Protein AF-A0A7X7L1T8-F1 (afdb_monomer_lite)

Radius of gyration: 28.86 Å; chains: 1; bounding box: 53×76×72 Å

pLDDT: mean 78.44, std 20.24, range [34.88, 97.75]

Foldseek 3Di:
DDDDDDDDDDDDDDDPPDPDPDPPPPPDPPPPPPDPPPPPPPPPPPPDQALVNVLVCLVVCVVVQVVCVVVVVDLARDARDLRNLLVLLVVQLVCCLPPNGDCVSVVVLVVRQVRRCVSVVHNDRVSNVSNVVSCVVVVSVVVSVVSD

Secondary structure (DSSP, 8-state):
-------------------PPP--------------S------PPP-PPPHHHHHHHHHHHHHHHHHHHHTTS-SSPPPPPHHHHHHHHHHHHHHHHHHS--HHHHHHHHHHHHHHHHHHTS---HHHHHHHHHHHHTTHHHHHHTT-

Structure (mmCIF, N/CA/C/O backbone):
data_AF-A0A7X7L1T8-F1
#
_entry.id   AF-A0A7X7L1T8-F1
#
loop_
_atom_site.group_PDB
_atom_site.id
_atom_site.type_symbol
_atom_site.label_atom_id
_atom_site.label_alt_id
_atom_site.label_comp_id
_atom_site.label_asym_id
_atom_site.label_entity_id
_atom_site.label_seq_id
_atom_site.pdbx_PDB_ins_code
_atom_site.Cartn_x
_atom_site.Cartn_y
_atom_site.Cartn_z
_atom_site.occupancy
_atom_site.B_iso_or_equiv
_atom_site.auth_seq_id
_atom_site.auth_comp_id
_atom_site.auth_asym_id
_atom_site.auth_atom_id
_atom_site.pdbx_PDB_model_num
ATOM 1 N N . MET A 1 1 ? -30.993 -24.884 -50.214 1.00 41.19 1 MET A N 1
ATOM 2 C CA . MET A 1 1 ? -29.945 -23.896 -50.556 1.00 41.19 1 MET A CA 1
ATOM 3 C C . MET A 1 1 ? -30.631 -22.611 -50.996 1.00 41.19 1 MET A C 1
ATOM 5 O O . MET A 1 1 ? -31.034 -22.504 -52.145 1.00 41.19 1 MET A O 1
ATOM 9 N N . MET A 1 2 ? -30.871 -21.690 -50.061 1.00 34.88 2 MET A N 1
ATOM 10 C CA . MET A 1 2 ? -31.583 -20.434 -50.320 1.00 34.88 2 MET A CA 1
ATOM 11 C C . MET A 1 2 ? -30.564 -19.325 -50.591 1.00 34.88 2 MET A C 1
ATOM 13 O O . MET A 1 2 ? -29.759 -18.994 -49.726 1.00 34.88 2 MET A O 1
ATOM 17 N N . LYS A 1 3 ? -30.596 -18.781 -51.809 1.00 41.38 3 LYS A N 1
ATOM 18 C CA . LYS A 1 3 ? -30.011 -17.487 -52.162 1.00 41.38 3 LYS A CA 1
ATOM 19 C C . LYS A 1 3 ? -31.150 -16.472 -52.140 1.00 41.38 3 LYS A C 1
ATOM 21 O O . LYS A 1 3 ? -32.040 -16.568 -52.976 1.00 41.38 3 LYS A O 1
ATOM 26 N N . CYS A 1 4 ? -31.095 -15.512 -51.225 1.00 39.00 4 CYS A N 1
ATOM 27 C CA . CYS A 1 4 ? -31.867 -14.277 -51.313 1.00 39.00 4 CYS A CA 1
ATOM 28 C C . CYS A 1 4 ? -30.898 -13.110 -51.138 1.00 39.00 4 CYS A C 1
ATOM 30 O O . CYS A 1 4 ? -30.353 -12.887 -50.062 1.00 39.00 4 CYS A O 1
ATOM 32 N N . SER A 1 5 ? -30.666 -12.421 -52.250 1.00 41.28 5 SER A N 1
ATOM 33 C CA . SER A 1 5 ? -29.987 -11.139 -52.348 1.00 41.28 5 SER A CA 1
ATOM 34 C C . SER A 1 5 ? -31.074 -10.080 -52.522 1.00 41.28 5 SER A C 1
ATOM 36 O O . SER A 1 5 ? -31.857 -10.178 -53.462 1.00 41.28 5 SER A O 1
ATOM 38 N N . ALA A 1 6 ? -31.130 -9.097 -51.627 1.00 44.81 6 ALA A N 1
ATOM 39 C CA . ALA A 1 6 ? -31.886 -7.851 -51.775 1.00 44.81 6 ALA A CA 1
ATOM 40 C C . ALA A 1 6 ? -31.191 -6.821 -50.865 1.00 44.81 6 ALA A C 1
ATOM 42 O O . ALA A 1 6 ? -31.086 -7.032 -49.663 1.00 44.81 6 ALA A O 1
ATOM 43 N N . ALA A 1 7 ? -30.410 -5.897 -51.424 1.00 41.41 7 ALA A N 1
ATOM 44 C CA . ALA A 1 7 ? -30.859 -4.613 -51.968 1.00 41.41 7 ALA A CA 1
ATOM 45 C C . ALA A 1 7 ? -31.307 -3.642 -50.860 1.00 41.41 7 ALA A C 1
ATOM 47 O O . ALA A 1 7 ? -32.415 -3.712 -50.338 1.00 41.41 7 ALA A O 1
ATOM 48 N N . ILE A 1 8 ? -30.383 -2.738 -50.532 1.00 50.16 8 ILE A N 1
ATOM 49 C CA . ILE A 1 8 ? -30.552 -1.535 -49.711 1.00 50.16 8 ILE A CA 1
ATOM 50 C C . ILE A 1 8 ? -31.419 -0.531 -50.492 1.00 50.16 8 ILE A C 1
ATOM 52 O O . ILE A 1 8 ? -31.165 -0.307 -51.677 1.00 50.16 8 ILE A O 1
ATOM 56 N N . PRO A 1 9 ? -32.406 0.098 -49.838 1.00 47.09 9 PRO A N 1
ATOM 57 C CA . PRO A 1 9 ? -32.481 1.565 -49.802 1.00 47.09 9 PRO A CA 1
ATOM 58 C C . PRO A 1 9 ? -32.776 2.030 -48.359 1.00 47.09 9 PRO A C 1
ATOM 60 O O . PRO A 1 9 ? -33.626 1.474 -47.676 1.00 47.09 9 PRO A O 1
ATOM 63 N N . VAL A 1 10 ? -31.945 2.874 -47.742 1.00 46.34 10 VAL A N 1
ATOM 64 C CA . VAL A 1 10 ? -31.916 4.348 -47.856 1.00 46.34 10 VAL A CA 1
ATOM 65 C C . VAL A 1 10 ? -33.271 4.991 -47.537 1.00 46.34 10 VAL A C 1
ATOM 67 O O . VAL A 1 10 ? -34.277 4.661 -48.149 1.00 46.34 10 VAL A O 1
ATOM 70 N N . MET A 1 11 ? -33.213 5.984 -46.639 1.00 44.78 11 MET A N 1
ATOM 71 C CA . MET A 1 11 ? -34.273 6.896 -46.181 1.00 44.78 11 MET A CA 1
ATOM 72 C C . MET A 1 11 ? -35.163 6.405 -45.035 1.00 44.78 11 MET A C 1
ATOM 74 O O . MET A 1 11 ? -36.333 6.095 -45.215 1.00 44.78 11 MET A O 1
ATOM 78 N N . LEU A 1 12 ? -34.653 6.550 -43.810 1.00 42.22 12 LEU A N 1
ATOM 79 C CA . LEU A 1 12 ? -35.452 7.206 -42.776 1.00 42.22 12 LEU A CA 1
ATOM 80 C C . LEU A 1 12 ? -34.637 8.342 -42.149 1.00 42.22 12 LEU A C 1
ATOM 82 O O . LEU A 1 12 ? -33.911 8.181 -41.172 1.00 42.22 12 LEU A O 1
ATOM 86 N N . LEU A 1 13 ? -34.762 9.502 -42.799 1.00 49.62 13 LEU A N 1
ATOM 87 C CA . LEU A 1 13 ? -34.614 10.820 -42.198 1.00 49.62 13 LEU A CA 1
ATOM 88 C C . LEU A 1 13 ? -35.543 10.883 -40.975 1.00 49.62 13 LEU A C 1
ATOM 90 O O . LEU A 1 13 ? -36.761 10.949 -41.125 1.00 49.62 13 LEU A O 1
ATOM 94 N N . LEU A 1 14 ? -34.973 10.885 -39.774 1.00 45.91 14 LEU A N 1
ATOM 95 C CA . LEU A 1 14 ? -35.666 11.300 -38.560 1.00 45.91 14 LEU A CA 1
ATOM 96 C C . LEU A 1 14 ? -34.858 12.420 -37.909 1.00 45.91 14 LEU A C 1
ATOM 98 O O . LEU A 1 14 ? -33.839 12.203 -37.261 1.00 45.91 14 LEU A O 1
ATOM 102 N N . CYS A 1 15 ? -35.331 13.631 -38.199 1.00 45.72 15 CYS A N 1
ATOM 103 C CA . CYS A 1 15 ? -35.305 14.838 -37.386 1.00 45.72 15 CYS A CA 1
ATOM 104 C C . CYS A 1 15 ? -34.524 14.753 -36.066 1.00 45.72 15 CYS A C 1
ATOM 106 O O . CYS A 1 15 ? -35.094 14.467 -35.016 1.00 45.72 15 CYS A O 1
ATOM 108 N N . LEU A 1 16 ? -33.262 15.172 -36.097 1.00 43.66 16 LEU A N 1
ATOM 109 C CA . LEU A 1 16 ? -32.680 15.914 -34.982 1.00 43.66 16 LEU A CA 1
ATOM 110 C C . LEU A 1 16 ? -32.580 17.366 -35.432 1.00 43.66 16 LEU A C 1
ATOM 112 O O . LEU A 1 16 ? -31.585 17.830 -35.982 1.00 43.66 16 LEU A O 1
ATOM 116 N N . THR A 1 17 ? -33.708 18.052 -35.280 1.00 50.22 17 THR A N 1
ATOM 117 C CA . THR A 1 17 ? -33.812 19.499 -35.393 1.00 50.22 17 THR A CA 1
ATOM 118 C C . THR A 1 17 ? -32.789 20.143 -34.472 1.00 50.22 17 THR A C 1
ATOM 120 O O . THR A 1 17 ? -32.763 19.877 -33.271 1.00 50.22 17 THR A O 1
ATOM 123 N N . ALA A 1 18 ? -31.964 20.998 -35.069 1.00 46.19 18 ALA A N 1
ATOM 124 C CA . ALA A 1 18 ? -31.041 21.891 -34.403 1.00 46.19 18 ALA A CA 1
ATOM 125 C C . ALA A 1 18 ? -31.758 22.676 -33.296 1.00 46.19 18 ALA A C 1
ATOM 127 O O . ALA A 1 18 ? -32.531 23.597 -33.565 1.00 46.19 18 ALA A O 1
ATOM 128 N N . ILE A 1 19 ? -31.480 22.316 -32.045 1.00 50.03 19 ILE A N 1
ATOM 129 C CA . ILE A 1 19 ? -31.762 23.174 -30.901 1.00 50.03 19 ILE A CA 1
ATOM 130 C C . ILE A 1 19 ? -30.708 24.278 -30.966 1.00 50.03 19 ILE A C 1
ATOM 132 O O . ILE A 1 19 ? -29.576 24.113 -30.516 1.00 50.03 19 ILE A O 1
ATOM 136 N N . LYS A 1 20 ? -31.069 25.388 -31.615 1.00 45.81 20 LYS A N 1
ATOM 137 C CA . LYS A 1 20 ? -30.365 26.658 -31.441 1.00 45.81 20 LYS A CA 1
ATOM 138 C C . LYS A 1 20 ? -30.418 26.989 -29.946 1.00 45.81 20 LYS A C 1
ATOM 140 O O . LYS A 1 20 ? -31.527 27.022 -29.407 1.00 45.81 20 LYS A O 1
ATOM 145 N N . PRO A 1 21 ? -29.288 27.225 -29.265 1.00 46.00 21 PRO A N 1
ATOM 146 C CA . PRO A 1 21 ? -29.356 27.838 -27.952 1.00 46.00 21 PRO A CA 1
ATOM 147 C C . PRO A 1 21 ? -30.008 29.211 -28.128 1.00 46.00 21 PRO A C 1
ATOM 149 O O . PRO A 1 21 ? -29.595 30.005 -28.972 1.00 46.00 21 PRO A O 1
ATOM 152 N N . ALA A 1 22 ? -31.095 29.434 -27.396 1.00 43.53 22 ALA A N 1
ATOM 153 C CA . ALA A 1 22 ? -31.720 30.736 -27.299 1.00 43.53 22 ALA A CA 1
ATOM 154 C C . ALA A 1 22 ? -30.712 31.704 -26.669 1.00 43.53 22 ALA A C 1
ATOM 156 O O . ALA A 1 22 ? -30.207 31.451 -25.574 1.00 43.53 22 ALA A O 1
ATOM 157 N N . ASP A 1 23 ? -30.433 32.796 -27.375 1.00 40.88 23 ASP A N 1
ATOM 158 C CA . ASP A 1 23 ? -29.797 33.985 -26.826 1.00 40.88 23 ASP A CA 1
ATOM 159 C C . ASP A 1 23 ? -30.652 34.508 -25.664 1.00 40.88 23 ASP A C 1
ATOM 161 O O . ASP A 1 23 ? -31.635 35.226 -25.853 1.00 40.88 23 ASP A O 1
ATOM 165 N N . CYS A 1 24 ? -30.286 34.142 -24.437 1.00 39.91 24 CYS A N 1
ATOM 166 C CA . CYS A 1 24 ? -30.750 34.843 -23.250 1.00 39.91 24 CYS A CA 1
ATOM 167 C C . CYS A 1 24 ? -30.043 36.201 -23.197 1.00 39.91 24 CYS A C 1
ATOM 169 O O . CYS A 1 24 ? -28.989 36.349 -22.582 1.00 39.91 24 CYS A O 1
ATOM 171 N N . GLN A 1 25 ? -30.638 37.209 -23.834 1.00 41.47 25 GLN A N 1
ATOM 172 C CA . GLN A 1 25 ? -30.360 38.605 -23.516 1.00 41.47 25 GLN A CA 1
ATOM 173 C C . GLN A 1 25 ? -30.831 38.888 -22.082 1.00 41.47 25 GLN A C 1
ATOM 175 O O . GLN A 1 25 ? -31.974 39.273 -21.852 1.00 41.47 25 GLN A O 1
ATOM 180 N N . GLN A 1 26 ? -29.945 38.725 -21.100 1.00 40.41 26 GLN A N 1
ATOM 181 C CA . GLN A 1 26 ? -30.103 39.378 -19.803 1.00 40.41 26 GLN A CA 1
ATOM 182 C C . GLN A 1 26 ? -29.682 40.839 -19.950 1.00 40.41 26 GLN A C 1
ATOM 184 O O . GLN A 1 26 ? -28.515 41.194 -19.822 1.00 40.41 26 GLN A O 1
ATOM 189 N N . THR A 1 27 ? -30.661 41.693 -20.246 1.00 42.81 27 THR A N 1
ATOM 190 C CA . THR A 1 27 ? -30.555 43.131 -19.995 1.00 42.81 27 THR A CA 1
ATOM 191 C C . THR A 1 27 ? -31.404 43.455 -18.775 1.00 42.81 27 THR A C 1
ATOM 193 O O . THR A 1 27 ? -32.567 43.815 -18.898 1.00 42.81 27 THR A O 1
ATOM 196 N N . GLU A 1 28 ? -30.810 43.348 -17.591 1.00 44.50 28 GLU A N 1
ATOM 197 C CA . GLU A 1 28 ? -31.216 44.158 -16.445 1.00 44.50 28 GLU A CA 1
ATOM 198 C C . GLU A 1 28 ? -29.984 44.915 -15.964 1.00 44.50 28 GLU A C 1
ATOM 200 O O . GLU A 1 28 ? -29.152 44.425 -15.201 1.00 44.50 28 GLU A O 1
ATOM 205 N N . SER A 1 29 ? -29.864 46.141 -16.474 1.00 42.53 29 SER A N 1
ATOM 206 C CA . SER A 1 29 ? -29.005 47.173 -15.912 1.00 42.53 29 SER A CA 1
ATOM 207 C C . SER A 1 29 ? -29.538 47.522 -14.522 1.00 42.53 29 SER A C 1
ATOM 209 O O . SER A 1 29 ? -30.326 48.445 -14.341 1.00 42.53 29 SER A O 1
ATOM 211 N N . SER A 1 30 ? -29.121 46.75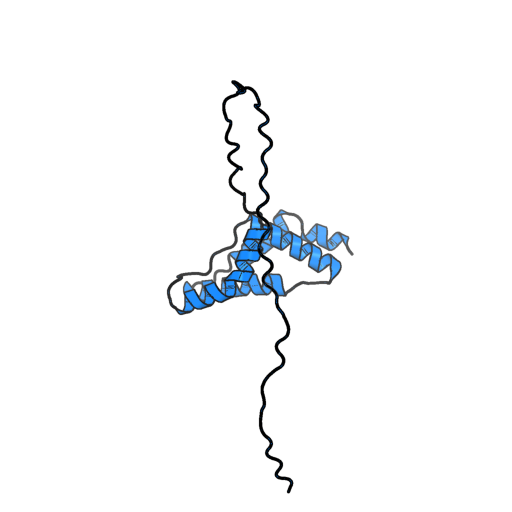6 -13.521 1.00 45.44 30 SER A N 1
ATOM 212 C CA . SER A 1 30 ? -29.092 47.235 -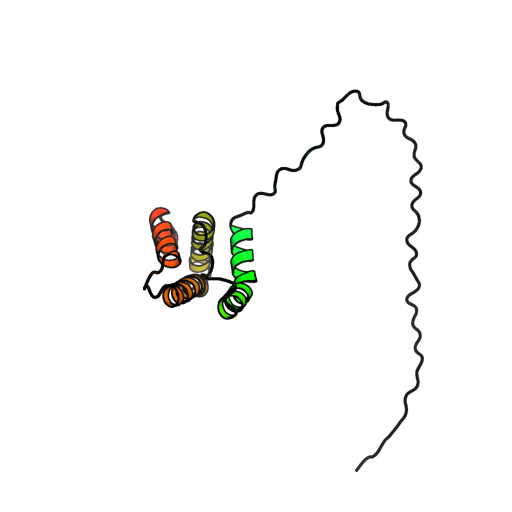12.150 1.00 45.44 30 SER A CA 1
ATOM 213 C C . SER A 1 30 ? -27.764 47.966 -11.983 1.00 45.44 30 SER A C 1
ATOM 215 O O . SER A 1 30 ? -26.705 47.361 -11.833 1.00 45.44 30 SER A O 1
ATOM 217 N N . GLN A 1 31 ? -27.802 49.299 -12.070 1.00 48.28 31 GLN A N 1
ATOM 218 C CA . GLN A 1 31 ? -26.711 50.150 -11.594 1.00 48.28 31 GLN A CA 1
ATOM 219 C C . GLN A 1 31 ? -26.567 49.945 -10.081 1.00 48.28 31 GLN A C 1
ATOM 221 O O . GLN A 1 31 ? -27.086 50.707 -9.265 1.00 48.28 31 GLN A O 1
ATOM 226 N N . ILE A 1 32 ? -25.860 48.886 -9.696 1.00 53.31 32 ILE A N 1
ATOM 227 C CA . ILE A 1 32 ? -25.327 48.738 -8.353 1.00 53.31 32 ILE A CA 1
ATOM 228 C C . ILE A 1 32 ? -24.239 49.803 -8.241 1.00 53.31 32 ILE A C 1
ATOM 230 O O . ILE A 1 32 ? -23.266 49.805 -8.997 1.00 53.31 32 ILE A O 1
ATOM 234 N N . ARG A 1 33 ? -24.447 50.763 -7.334 1.00 56.78 33 ARG A N 1
ATOM 235 C CA . ARG A 1 33 ? -23.429 51.751 -6.957 1.00 56.78 33 ARG A CA 1
ATOM 236 C C . ARG A 1 33 ? -22.106 51.014 -6.728 1.00 56.78 33 ARG A C 1
ATOM 238 O O . ARG A 1 33 ? -22.147 49.986 -6.053 1.00 56.78 33 ARG A O 1
ATOM 245 N N . PRO A 1 34 ? -20.960 51.503 -7.233 1.00 52.53 34 PRO A N 1
ATOM 246 C CA . PRO A 1 34 ? -19.692 50.839 -6.980 1.00 52.53 34 PRO A CA 1
ATOM 247 C C . PRO A 1 34 ? -19.503 50.764 -5.466 1.00 52.53 34 PRO A C 1
ATOM 249 O O . PRO A 1 34 ? -19.404 51.792 -4.790 1.00 52.53 34 PRO A O 1
ATOM 252 N N . SER A 1 35 ? -19.533 49.551 -4.915 1.00 60.56 35 SER A N 1
ATOM 253 C CA . SER A 1 35 ? -19.104 49.357 -3.545 1.00 60.56 35 SER A CA 1
ATOM 254 C C . SER A 1 35 ? -17.623 49.724 -3.515 1.00 60.56 35 SER A C 1
ATOM 256 O O . SER A 1 35 ? -16.820 49.231 -4.300 1.00 60.56 35 SER A O 1
ATOM 258 N N . GLN A 1 36 ? -17.243 50.616 -2.605 1.00 61.69 36 GLN A N 1
ATOM 259 C CA . GLN A 1 36 ? -15.836 50.873 -2.282 1.00 61.69 36 GLN A CA 1
ATOM 260 C C . GLN A 1 36 ? -15.228 49.729 -1.448 1.00 61.69 36 GLN A C 1
ATOM 262 O O . GLN A 1 36 ? -14.176 49.887 -0.836 1.00 61.69 36 GLN A O 1
ATOM 267 N N . ALA A 1 37 ? -15.898 48.576 -1.396 1.00 63.88 37 ALA A N 1
ATOM 268 C CA . ALA A 1 37 ? -15.316 47.362 -0.868 1.00 63.88 37 ALA A CA 1
ATOM 269 C C . ALA A 1 37 ? -14.364 46.838 -1.942 1.00 63.88 37 ALA A C 1
ATOM 271 O O . ALA A 1 37 ? -14.802 46.508 -3.043 1.00 63.88 37 ALA A O 1
ATOM 272 N N . GLY A 1 38 ? -13.066 46.821 -1.633 1.00 57.38 38 GLY A N 1
ATOM 273 C CA . GLY A 1 38 ? -12.062 46.222 -2.504 1.00 57.38 38 GLY A CA 1
ATOM 274 C C . GLY A 1 38 ? -12.539 44.859 -3.002 1.00 57.38 38 GLY A C 1
ATOM 275 O O . GLY A 1 38 ? -13.124 44.085 -2.244 1.00 57.38 38 GLY A O 1
ATOM 276 N N . VAL A 1 39 ? -12.329 44.593 -4.290 1.00 63.03 39 VAL A N 1
ATOM 277 C CA . VAL A 1 39 ? -12.592 43.281 -4.878 1.00 63.03 39 VAL A CA 1
ATOM 278 C C . VAL A 1 39 ? -11.654 42.298 -4.185 1.00 63.03 39 VAL A C 1
ATOM 280 O O . VAL A 1 39 ? -10.460 42.262 -4.469 1.00 63.03 39 VAL A O 1
ATOM 283 N N . ILE A 1 40 ? -12.175 41.549 -3.216 1.00 63.72 40 ILE A N 1
ATOM 284 C CA . ILE A 1 40 ? -11.472 40.401 -2.656 1.00 63.72 40 ILE A CA 1
ATOM 285 C C . ILE A 1 40 ? -11.752 39.263 -3.629 1.00 63.72 40 ILE A C 1
ATOM 287 O O . ILE A 1 40 ? -12.824 38.658 -3.595 1.00 63.72 40 ILE A O 1
ATOM 291 N N . GLU A 1 41 ? -10.813 39.001 -4.535 1.00 66.62 41 GLU A N 1
ATOM 292 C CA . GLU A 1 41 ? -10.801 37.735 -5.257 1.00 66.62 41 GLU A CA 1
ATOM 293 C C . GLU A 1 41 ? -10.624 36.628 -4.215 1.00 66.62 41 GLU A C 1
ATOM 295 O O . GLU A 1 41 ? -9.547 36.454 -3.641 1.00 66.62 41 GLU A O 1
ATOM 300 N N . LEU A 1 42 ? -11.710 35.911 -3.915 1.00 63.78 42 LEU A N 1
ATOM 301 C CA . LEU A 1 42 ? -11.646 34.679 -3.142 1.00 63.78 42 LEU A CA 1
ATOM 302 C C . LEU A 1 42 ? -10.886 33.654 -3.985 1.00 63.78 42 LEU A C 1
ATOM 304 O O . LEU A 1 42 ? -11.477 32.914 -4.769 1.00 63.78 42 LEU A O 1
ATOM 308 N N . GLN A 1 43 ? -9.562 33.629 -3.839 1.00 68.81 43 GLN A N 1
ATOM 309 C CA . GLN A 1 43 ? -8.767 32.497 -4.284 1.00 68.81 43 GLN A CA 1
ATOM 310 C C . G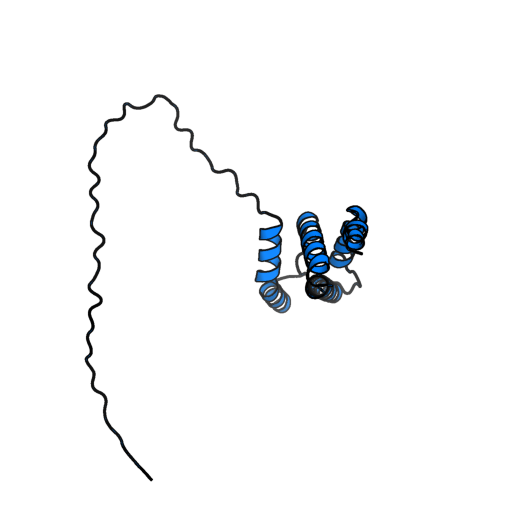LN A 1 43 ? -9.269 31.288 -3.502 1.00 68.81 43 GLN A C 1
ATOM 312 O O . GLN A 1 43 ? -9.133 31.229 -2.277 1.00 68.81 43 GLN A O 1
ATOM 317 N N . ALA A 1 44 ? -9.916 30.356 -4.205 1.00 72.75 44 ALA A N 1
ATOM 318 C CA . ALA A 1 44 ? -10.249 29.072 -3.618 1.00 72.75 44 ALA A CA 1
ATOM 319 C C . ALA A 1 44 ? -8.947 28.480 -3.060 1.00 72.75 44 ALA A C 1
ATOM 321 O O . ALA A 1 44 ? -7.933 28.494 -3.771 1.00 72.75 44 ALA A O 1
ATOM 322 N N . PRO A 1 45 ? -8.935 28.016 -1.798 1.00 69.12 45 PRO A N 1
ATOM 323 C CA . PRO A 1 45 ? -7.748 27.380 -1.261 1.00 69.12 45 PRO A CA 1
ATOM 324 C C . PRO A 1 45 ? -7.349 26.223 -2.188 1.00 69.12 45 PRO A C 1
ATOM 326 O O . PRO A 1 45 ? -8.233 25.592 -2.783 1.00 69.12 45 PRO A O 1
ATOM 329 N N . PRO A 1 46 ? -6.041 25.951 -2.349 1.00 77.38 46 PRO A N 1
ATOM 330 C CA . PRO A 1 46 ? -5.595 24.804 -3.124 1.00 77.38 46 PRO A CA 1
ATOM 331 C C . PRO A 1 46 ? -6.316 23.563 -2.599 1.00 77.38 46 PRO A C 1
ATOM 333 O O . PRO A 1 46 ? -6.375 23.346 -1.387 1.00 77.38 46 PRO A O 1
ATOM 336 N N . LYS A 1 47 ? -6.931 22.798 -3.507 1.00 79.25 47 LYS A N 1
ATOM 337 C CA . LYS A 1 47 ? -7.657 21.582 -3.145 1.00 79.25 47 LYS A CA 1
ATOM 338 C C . LYS A 1 47 ? -6.661 20.632 -2.482 1.00 79.25 47 LYS A C 1
ATOM 340 O O . LYS A 1 47 ? -5.750 20.147 -3.144 1.00 79.25 47 LYS A O 1
ATOM 345 N N . GLU A 1 48 ? -6.819 20.411 -1.184 1.00 79.25 48 GLU A N 1
ATOM 346 C CA . GLU A 1 48 ? -6.038 19.416 -0.460 1.00 79.25 48 GLU A CA 1
ATOM 347 C C . GLU A 1 48 ? -6.550 18.035 -0.875 1.00 79.25 48 GLU A C 1
ATOM 349 O O . GLU A 1 48 ? -7.740 17.740 -0.737 1.00 79.25 48 GLU A O 1
ATOM 354 N N . GLU A 1 49 ? -5.674 17.223 -1.464 1.00 79.12 49 GLU A N 1
ATOM 355 C CA . GLU A 1 49 ? -6.035 15.872 -1.881 1.00 79.12 49 GLU A CA 1
ATOM 356 C C . GLU A 1 49 ? -6.271 15.008 -0.646 1.00 79.12 49 GLU A C 1
ATOM 358 O O . GLU A 1 49 ? -5.450 14.935 0.274 1.00 79.12 49 GLU A O 1
ATOM 363 N N . THR A 1 50 ? -7.428 14.357 -0.606 1.00 88.25 50 THR A N 1
ATOM 364 C CA . THR A 1 50 ? -7.750 13.473 0.511 1.00 88.25 50 THR A CA 1
ATOM 365 C C . THR A 1 50 ? -6.971 12.158 0.391 1.00 88.25 50 THR A C 1
ATOM 367 O O . THR A 1 50 ? -6.741 11.680 -0.721 1.00 88.25 50 THR A O 1
ATOM 370 N N . PRO A 1 51 ? -6.647 11.476 1.508 1.00 85.75 51 PRO A N 1
ATOM 371 C CA . PRO A 1 51 ? -6.025 10.149 1.455 1.00 85.75 51 PRO A CA 1
ATOM 372 C C . PRO A 1 51 ? -6.818 9.144 0.606 1.00 85.75 51 PRO A C 1
ATOM 374 O O . PRO A 1 51 ? -6.243 8.260 -0.016 1.00 85.75 51 PRO A O 1
ATOM 377 N N . GLN A 1 52 ? -8.145 9.297 0.551 1.00 86.81 52 GLN A N 1
ATOM 378 C CA . GLN A 1 52 ? -9.015 8.491 -0.300 1.00 86.81 52 GLN A CA 1
ATOM 379 C C . GLN A 1 52 ? -8.779 8.754 -1.793 1.00 86.81 52 GLN A C 1
ATOM 381 O O . GLN A 1 52 ? -8.728 7.803 -2.569 1.00 86.81 52 GLN A O 1
ATOM 386 N N . GLU A 1 53 ? -8.669 10.022 -2.199 1.00 86.69 53 GLU A N 1
ATOM 387 C CA . GLU A 1 53 ? -8.395 10.398 -3.590 1.00 86.69 53 GLU A CA 1
ATOM 388 C C . GLU A 1 53 ? -7.012 9.903 -4.023 1.00 86.69 53 GLU A C 1
ATOM 390 O O . GLU A 1 53 ? -6.914 9.273 -5.073 1.00 86.69 53 GLU A O 1
ATOM 395 N N . ASN A 1 54 ? -5.989 10.064 -3.176 1.00 86.62 54 ASN A N 1
ATOM 396 C CA . ASN A 1 54 ? -4.633 9.565 -3.441 1.00 86.62 54 ASN A CA 1
ATOM 397 C C . ASN A 1 54 ? -4.613 8.052 -3.647 1.00 86.62 54 ASN A C 1
ATOM 399 O O . ASN A 1 54 ? -3.969 7.535 -4.557 1.00 86.62 54 ASN A O 1
ATOM 403 N N . LEU A 1 55 ? -5.342 7.326 -2.802 1.00 88.31 55 LEU A N 1
ATOM 404 C CA . LEU A 1 55 ? -5.413 5.877 -2.886 1.00 88.31 55 LEU A CA 1
ATOM 405 C C . LEU A 1 55 ? -6.170 5.401 -4.128 1.00 88.31 55 LEU A C 1
ATOM 407 O O . LEU A 1 55 ? -5.799 4.410 -4.755 1.00 88.31 55 LEU A O 1
ATOM 411 N N . LEU A 1 56 ? -7.253 6.097 -4.469 1.00 88.38 56 LEU A N 1
ATOM 412 C CA . LEU A 1 56 ? -8.030 5.804 -5.661 1.00 88.38 56 LEU A CA 1
ATOM 413 C C . LEU A 1 56 ? -7.196 6.056 -6.919 1.00 88.38 56 LEU A C 1
ATOM 415 O O . LEU A 1 56 ? -7.189 5.213 -7.814 1.00 88.38 56 LEU A O 1
ATOM 419 N N . ASP A 1 57 ? -6.469 7.171 -6.971 1.00 88.56 57 ASP A N 1
ATOM 420 C CA . ASP A 1 57 ? -5.553 7.475 -8.068 1.00 88.56 57 ASP A CA 1
ATOM 421 C C . ASP A 1 57 ? -4.434 6.435 -8.168 1.00 88.56 57 ASP A C 1
ATOM 423 O O . ASP A 1 57 ? -4.162 5.917 -9.252 1.00 88.56 57 ASP A O 1
ATOM 427 N N . TYR A 1 58 ? -3.865 6.027 -7.031 1.00 87.25 58 TYR A N 1
ATOM 428 C CA . TYR A 1 58 ? -2.869 4.963 -6.977 1.00 87.25 58 TYR A CA 1
ATOM 429 C C . TYR A 1 58 ? -3.371 3.675 -7.639 1.00 87.25 58 TYR A C 1
ATOM 431 O O . TYR A 1 58 ? -2.716 3.149 -8.537 1.00 87.25 58 TYR A O 1
ATOM 439 N N . PHE A 1 59 ? -4.550 3.180 -7.250 1.00 85.94 59 PHE A N 1
ATOM 440 C CA . PHE A 1 59 ? -5.092 1.945 -7.823 1.00 85.94 59 PHE A CA 1
ATOM 441 C C . PHE A 1 59 ? -5.530 2.100 -9.281 1.00 85.94 59 PHE A C 1
ATOM 443 O O . PHE A 1 59 ? -5.311 1.189 -10.079 1.00 85.94 59 PHE A O 1
ATOM 450 N N . ASN A 1 60 ? -6.106 3.244 -9.652 1.00 89.12 60 ASN A N 1
ATOM 451 C CA . ASN A 1 60 ? -6.540 3.498 -11.026 1.00 89.12 60 ASN A CA 1
ATOM 452 C C . ASN A 1 60 ? -5.360 3.623 -11.996 1.00 89.12 60 ASN A C 1
ATOM 454 O O . ASN A 1 60 ? -5.466 3.217 -13.153 1.00 89.12 60 ASN A O 1
ATOM 458 N N . THR A 1 61 ? -4.237 4.174 -11.536 1.00 89.31 61 THR A N 1
ATOM 459 C CA . THR A 1 61 ? -3.042 4.373 -12.364 1.00 89.31 61 THR A CA 1
ATOM 460 C C . THR A 1 61 ? -2.050 3.219 -12.266 1.00 89.31 61 THR A C 1
ATOM 462 O O . THR A 1 61 ? -1.133 3.157 -13.081 1.00 89.31 61 THR A O 1
ATOM 465 N N . PHE A 1 62 ? -2.232 2.269 -11.344 1.00 87.12 62 PHE A N 1
ATOM 466 C CA . PHE A 1 62 ? -1.275 1.188 -11.091 1.00 87.12 62 PHE A CA 1
ATOM 467 C C . PHE A 1 62 ? -0.901 0.401 -12.353 1.00 87.12 62 PHE A C 1
ATOM 469 O O . PHE A 1 62 ? 0.279 0.229 -12.645 1.00 87.12 62 PHE A O 1
ATOM 476 N N . ALA A 1 63 ? -1.886 -0.006 -13.160 1.00 87.56 63 ALA A N 1
ATOM 477 C CA . ALA A 1 63 ? -1.625 -0.709 -14.419 1.00 87.56 63 ALA A CA 1
ATOM 478 C C . ALA A 1 63 ? -0.763 0.131 -15.381 1.00 87.56 63 ALA A C 1
ATOM 480 O O . ALA A 1 63 ? 0.225 -0.359 -15.919 1.00 87.56 63 ALA A O 1
ATOM 481 N N . GLN A 1 64 ? -1.065 1.427 -15.510 1.00 90.69 64 GLN A N 1
ATOM 482 C CA . GLN A 1 64 ? -0.278 2.345 -16.337 1.00 90.69 64 GLN A CA 1
ATOM 483 C C . GLN A 1 64 ? 1.137 2.548 -15.779 1.00 90.69 64 GLN A C 1
ATOM 485 O O . GLN A 1 64 ? 2.088 2.727 -16.536 1.00 90.69 64 GLN A O 1
ATOM 490 N N . GLN A 1 65 ? 1.305 2.528 -14.455 1.00 88.62 65 GLN A N 1
ATOM 491 C CA . GLN A 1 65 ? 2.623 2.594 -13.827 1.00 88.62 65 GLN A CA 1
ATOM 492 C C . GLN A 1 65 ? 3.452 1.345 -14.147 1.00 88.62 65 GLN A C 1
ATOM 494 O O . GLN A 1 65 ? 4.652 1.476 -14.385 1.00 88.62 65 GLN A O 1
ATOM 499 N N . LEU A 1 66 ? 2.831 0.162 -14.215 1.00 87.94 66 LEU A N 1
ATOM 500 C CA . LEU A 1 66 ? 3.502 -1.070 -14.641 1.00 87.94 66 LEU A CA 1
ATOM 501 C C . LEU A 1 66 ? 3.920 -1.017 -16.116 1.00 87.94 66 LEU A C 1
ATOM 503 O O . LEU A 1 66 ? 5.046 -1.401 -16.427 1.00 87.94 66 LEU A O 1
ATOM 507 N N . ASP A 1 67 ? 3.075 -0.485 -17.002 1.00 91.62 67 ASP A N 1
ATOM 508 C CA . ASP A 1 67 ? 3.424 -0.301 -18.419 1.00 91.62 67 ASP A CA 1
ATOM 509 C C . ASP A 1 67 ? 4.624 0.647 -18.570 1.00 91.62 67 ASP A C 1
ATOM 511 O O . ASP A 1 67 ? 5.630 0.321 -19.198 1.00 91.62 67 ASP A O 1
ATOM 515 N N . ARG A 1 68 ? 4.585 1.794 -17.883 1.00 90.69 68 ARG A N 1
ATOM 516 C CA . ARG A 1 68 ? 5.687 2.770 -17.872 1.00 90.69 68 ARG A CA 1
ATOM 517 C C . ARG A 1 68 ? 6.975 2.210 -17.272 1.00 90.69 68 ARG A C 1
ATOM 519 O O . ARG A 1 68 ? 8.066 2.625 -17.662 1.00 90.69 68 ARG A O 1
ATOM 526 N N . LEU A 1 69 ? 6.865 1.299 -16.310 1.00 90.19 69 LEU A N 1
ATOM 527 C CA . LEU A 1 69 ? 8.002 0.582 -15.746 1.00 90.19 69 LEU A CA 1
ATOM 528 C C . LEU A 1 69 ? 8.608 -0.382 -16.778 1.00 90.19 69 LEU A C 1
ATOM 530 O O . LEU A 1 69 ? 9.828 -0.416 -16.933 1.00 90.19 69 LEU A O 1
ATOM 534 N N . ALA A 1 70 ? 7.772 -1.128 -17.505 1.00 89.06 70 ALA A N 1
ATOM 535 C CA . ALA A 1 70 ? 8.211 -2.026 -18.572 1.00 89.06 70 ALA A CA 1
ATOM 536 C C . ALA A 1 70 ? 8.901 -1.265 -19.718 1.00 89.06 70 ALA A C 1
ATOM 538 O O . ALA A 1 70 ? 9.920 -1.725 -20.234 1.00 89.06 70 ALA A O 1
ATOM 539 N N . ASP A 1 71 ? 8.412 -0.064 -20.034 1.00 92.19 71 ASP A N 1
ATOM 540 C CA . ASP A 1 71 ? 8.997 0.847 -21.025 1.00 92.19 71 ASP A CA 1
ATOM 541 C C . ASP A 1 71 ? 10.267 1.571 -20.528 1.00 92.19 71 ASP A C 1
ATOM 543 O O . ASP A 1 71 ? 10.875 2.353 -21.262 1.00 92.19 71 ASP A O 1
ATOM 547 N N . GLY A 1 72 ? 10.674 1.354 -19.272 1.00 87.50 72 GLY A N 1
ATOM 548 C CA . GLY A 1 72 ? 11.848 1.989 -18.668 1.00 87.50 72 GLY A CA 1
ATOM 549 C C . GLY A 1 72 ? 11.674 3.478 -18.343 1.00 87.50 72 GLY A C 1
ATOM 550 O O . GLY A 1 72 ? 12.655 4.161 -18.054 1.00 87.50 72 GLY A O 1
ATOM 551 N N . GLN A 1 73 ? 10.443 3.997 -18.369 1.00 90.06 73 GLN A N 1
ATOM 552 C CA . GLN A 1 73 ? 10.125 5.384 -18.003 1.00 90.06 73 GLN A CA 1
ATOM 553 C C . GLN A 1 73 ? 10.058 5.604 -16.487 1.00 90.06 73 GLN A C 1
ATOM 555 O O . GLN A 1 73 ? 10.117 6.743 -16.020 1.00 90.06 73 GLN A O 1
ATOM 560 N N . LEU A 1 74 ? 9.901 4.527 -15.718 1.00 87.75 74 LEU A N 1
ATOM 561 C CA . LEU A 1 74 ? 9.908 4.528 -14.260 1.00 87.75 74 LEU A CA 1
ATOM 562 C C . LEU A 1 74 ? 10.982 3.571 -13.750 1.00 87.75 74 LEU A C 1
ATOM 564 O O . LEU A 1 74 ? 11.162 2.478 -14.278 1.00 87.75 74 LEU A O 1
ATOM 568 N N . SER A 1 75 ? 11.685 3.983 -12.696 1.00 87.69 75 SER A N 1
ATOM 569 C CA . SER A 1 75 ? 12.685 3.148 -12.023 1.00 87.69 75 SER A CA 1
ATOM 570 C C . SER A 1 75 ? 12.095 2.310 -10.893 1.00 87.69 75 SER A C 1
ATOM 572 O O . SER A 1 75 ? 12.687 1.303 -10.522 1.00 87.69 75 SER A O 1
ATOM 574 N N . ASN A 1 76 ? 10.954 2.731 -10.340 1.00 87.50 76 ASN A N 1
ATOM 575 C CA . ASN A 1 76 ? 10.235 2.079 -9.253 1.00 87.50 76 ASN A CA 1
ATOM 576 C C . ASN A 1 76 ? 8.746 2.424 -9.324 1.00 87.50 76 ASN A C 1
ATOM 578 O O . ASN A 1 76 ? 8.370 3.481 -9.837 1.00 87.50 76 ASN A O 1
ATOM 582 N N . VAL A 1 77 ? 7.919 1.563 -8.737 1.00 88.88 77 VAL A N 1
ATOM 583 C CA . VAL A 1 77 ? 6.519 1.878 -8.452 1.00 88.88 77 VAL A CA 1
ATOM 584 C C . VAL A 1 77 ? 6.470 2.803 -7.226 1.00 88.88 77 VAL A C 1
ATOM 586 O O . VAL A 1 77 ? 7.103 2.480 -6.209 1.00 88.88 77 VAL A O 1
ATOM 589 N N . PRO A 1 78 ? 5.764 3.949 -7.295 1.00 89.19 78 PRO A N 1
ATOM 590 C CA . PRO A 1 78 ? 5.600 4.869 -6.176 1.00 89.19 78 PRO A CA 1
ATOM 591 C C . PRO A 1 78 ? 5.147 4.172 -4.891 1.00 89.19 78 PRO A C 1
ATOM 593 O O . PRO A 1 78 ? 4.328 3.256 -4.907 1.00 89.19 78 PRO A O 1
ATOM 596 N N . LYS A 1 79 ? 5.688 4.617 -3.757 1.00 89.81 79 LYS A N 1
ATOM 597 C CA . LYS A 1 79 ? 5.253 4.149 -2.436 1.00 89.81 79 LYS A CA 1
ATOM 598 C C . LYS A 1 79 ? 4.042 4.958 -1.987 1.00 89.81 79 LYS A C 1
ATOM 600 O O . LYS A 1 79 ? 3.938 6.137 -2.314 1.00 89.81 79 LYS A O 1
ATOM 605 N N . LEU A 1 80 ? 3.171 4.334 -1.200 1.00 91.81 80 LEU A N 1
ATOM 606 C CA . LEU A 1 80 ? 2.060 5.027 -0.563 1.00 91.81 80 LEU A CA 1
ATOM 607 C C . LEU A 1 80 ? 2.601 5.828 0.619 1.00 91.81 80 LEU A C 1
ATOM 609 O O . LEU A 1 80 ? 3.486 5.368 1.348 1.00 91.81 80 LEU A O 1
ATOM 613 N N . ASP A 1 81 ? 2.065 7.026 0.808 1.00 92.44 81 ASP A N 1
ATOM 614 C CA . ASP A 1 81 ? 2.349 7.825 1.992 1.00 92.44 81 ASP A CA 1
ATOM 615 C C . ASP A 1 81 ? 1.684 7.222 3.248 1.00 92.44 81 ASP A C 1
ATOM 617 O O . ASP A 1 81 ? 0.777 6.387 3.169 1.00 92.44 81 ASP A O 1
ATOM 621 N N . GLU A 1 82 ? 2.135 7.640 4.434 1.00 92.62 82 GLU A N 1
ATOM 622 C CA . GLU A 1 82 ? 1.652 7.094 5.712 1.00 92.62 82 GLU A CA 1
ATOM 623 C C . GLU A 1 82 ? 0.137 7.290 5.907 1.00 92.62 82 GLU A C 1
ATOM 625 O O . GLU A 1 82 ? -0.517 6.406 6.464 1.00 92.62 82 GLU A O 1
ATOM 630 N N . ASN A 1 83 ? -0.442 8.394 5.416 1.00 92.81 83 ASN A N 1
ATOM 631 C CA . ASN A 1 83 ? -1.874 8.676 5.552 1.00 92.81 83 ASN A CA 1
ATOM 632 C C . ASN A 1 83 ? -2.704 7.761 4.649 1.00 92.81 83 ASN A C 1
ATOM 634 O O . ASN A 1 83 ? -3.730 7.235 5.083 1.00 92.81 83 ASN A O 1
ATOM 638 N N . SER A 1 84 ? -2.240 7.523 3.424 1.00 94.31 84 SER A N 1
ATOM 639 C CA . SER A 1 84 ? -2.844 6.573 2.489 1.00 94.31 84 SER A CA 1
ATOM 640 C C . SER A 1 84 ? -2.811 5.143 3.042 1.00 94.31 84 SER A C 1
ATOM 642 O O . SER A 1 84 ? -3.821 4.437 3.013 1.00 94.31 84 SER A O 1
ATOM 644 N N . VAL A 1 85 ? -1.688 4.722 3.638 1.00 95.00 85 VAL A N 1
ATOM 645 C CA . VAL A 1 85 ? -1.599 3.408 4.302 1.00 95.00 85 VAL A CA 1
ATOM 646 C C . VAL A 1 85 ? -2.523 3.342 5.524 1.00 95.00 85 VAL A C 1
ATOM 648 O O . VAL A 1 85 ? -3.227 2.352 5.712 1.00 95.00 85 VAL A O 1
ATOM 651 N N . LEU A 1 86 ? -2.590 4.395 6.341 1.00 95.44 86 LEU A N 1
ATOM 652 C CA . LEU A 1 86 ? -3.496 4.436 7.491 1.00 95.44 86 LEU A CA 1
ATOM 653 C C . LEU A 1 86 ? -4.971 4.354 7.068 1.00 95.44 86 LEU A C 1
ATOM 655 O O . LEU A 1 86 ? -5.760 3.653 7.706 1.00 95.44 86 LEU A O 1
ATOM 659 N N . TYR A 1 87 ? -5.338 5.030 5.980 1.00 95.12 87 TYR A N 1
ATOM 660 C CA . TYR A 1 87 ? -6.665 4.923 5.388 1.00 95.12 87 TYR A CA 1
ATOM 661 C C . TYR A 1 87 ? -6.951 3.486 4.929 1.00 95.12 87 TYR A C 1
ATOM 663 O O . TYR A 1 87 ? -7.994 2.929 5.277 1.00 95.12 87 TYR A O 1
ATOM 671 N N . LEU A 1 88 ? -6.002 2.836 4.246 1.00 95.56 88 LEU A N 1
ATOM 672 C CA . LEU A 1 88 ? -6.111 1.423 3.870 1.00 95.56 88 LEU A CA 1
ATOM 673 C C . LEU A 1 88 ? -6.314 0.500 5.066 1.00 95.56 88 LEU A C 1
ATOM 675 O O . LEU A 1 88 ? -7.123 -0.422 4.988 1.00 95.56 88 LEU A O 1
ATOM 679 N N . ASN A 1 89 ? -5.631 0.749 6.181 1.00 96.81 89 ASN A N 1
ATOM 680 C CA . ASN A 1 89 ? -5.836 -0.030 7.394 1.00 96.81 89 ASN A CA 1
ATOM 681 C C . ASN A 1 89 ? -7.278 0.089 7.910 1.00 96.81 89 ASN A C 1
ATOM 683 O O . ASN A 1 89 ? -7.866 -0.907 8.333 1.00 96.81 89 ASN A O 1
ATOM 687 N N . ALA A 1 90 ? -7.858 1.293 7.872 1.00 95.31 90 ALA A N 1
ATOM 688 C CA . ALA A 1 90 ? -9.245 1.516 8.273 1.00 95.31 90 ALA A CA 1
ATOM 689 C C . ALA A 1 90 ? -10.230 0.815 7.324 1.00 95.31 90 ALA A C 1
ATOM 691 O O . ALA A 1 90 ? -11.184 0.187 7.786 1.00 95.31 90 ALA A O 1
ATOM 692 N N . VAL A 1 91 ? -9.971 0.863 6.012 1.00 94.50 91 VAL A N 1
ATOM 693 C CA . VAL A 1 91 ? -10.753 0.131 5.003 1.00 94.50 91 VAL A CA 1
ATOM 694 C C . VAL A 1 91 ? -10.652 -1.376 5.229 1.00 94.50 91 VAL A C 1
ATOM 696 O O . VAL A 1 91 ? -11.676 -2.058 5.240 1.00 94.50 91 VAL A O 1
ATOM 699 N N . TYR A 1 92 ? -9.446 -1.897 5.464 1.00 95.81 92 TYR A N 1
ATOM 700 C CA . TYR A 1 92 ? -9.221 -3.313 5.740 1.00 95.81 92 TYR A CA 1
ATOM 701 C C . TYR A 1 92 ? -9.941 -3.753 7.012 1.00 95.81 92 TYR A C 1
ATOM 703 O O . TYR A 1 92 ? -10.628 -4.767 6.977 1.00 95.81 92 TYR A O 1
ATOM 711 N N . LEU A 1 93 ? -9.862 -2.968 8.096 1.00 95.25 93 LEU A N 1
ATOM 712 C CA . LEU A 1 93 ? -10.617 -3.219 9.324 1.00 95.25 93 LEU A CA 1
ATOM 713 C C . LEU A 1 93 ? -12.122 -3.258 9.043 1.00 95.25 93 LEU A C 1
ATOM 715 O O . LEU A 1 93 ? -12.795 -4.216 9.395 1.00 95.25 93 LEU A O 1
ATOM 719 N N . PHE A 1 94 ? -12.676 -2.245 8.379 1.00 94.56 94 PHE A N 1
ATOM 720 C CA . PHE A 1 94 ? -14.105 -2.235 8.064 1.00 94.56 94 PHE A CA 1
ATOM 721 C C . PHE A 1 94 ? -14.522 -3.461 7.239 1.00 94.56 94 PHE A C 1
ATOM 723 O O . PHE A 1 94 ? -15.576 -4.054 7.477 1.00 94.56 94 PHE A O 1
ATOM 730 N N . CYS A 1 95 ? -13.685 -3.848 6.279 1.00 93.81 95 CYS A N 1
ATOM 731 C CA . CYS A 1 95 ? -13.913 -4.989 5.410 1.00 93.81 95 CYS A CA 1
ATOM 732 C C . CYS A 1 95 ? -13.859 -6.312 6.194 1.00 93.81 95 CYS A C 1
ATOM 734 O O . CYS A 1 95 ? -14.807 -7.097 6.105 1.00 93.81 95 CYS A O 1
ATOM 736 N N . SER A 1 96 ? -12.842 -6.500 7.045 1.00 94.56 96 SER A N 1
ATOM 737 C CA . SER A 1 96 ? -12.691 -7.681 7.904 1.00 94.56 96 SER A CA 1
ATOM 738 C C . SER A 1 96 ? -13.846 -7.856 8.877 1.00 94.56 96 SER A C 1
ATOM 740 O O . SER A 1 96 ? -14.383 -8.957 8.993 1.00 94.56 96 SER A O 1
ATOM 742 N N . LEU A 1 97 ? -14.321 -6.752 9.450 1.00 93.38 97 LEU A N 1
ATOM 743 C CA . LEU A 1 97 ? -15.457 -6.732 10.365 1.00 93.38 97 LEU A CA 1
ATOM 744 C C . LEU A 1 97 ? -16.823 -7.024 9.710 1.00 93.38 97 LEU A C 1
ATOM 746 O O . LEU A 1 97 ? -17.808 -7.311 10.389 1.00 93.38 97 LEU A O 1
ATOM 750 N N . ARG A 1 98 ? -16.951 -6.862 8.391 1.00 92.12 98 ARG A N 1
ATOM 751 C CA . ARG A 1 98 ? -18.246 -6.988 7.691 1.00 92.12 98 ARG A CA 1
ATOM 752 C C . ARG A 1 98 ? -18.337 -8.224 6.817 1.00 92.12 98 ARG A C 1
ATOM 754 O O . ARG A 1 98 ? -19.423 -8.774 6.664 1.00 92.12 98 ARG A O 1
ATOM 761 N N . LYS A 1 99 ? -17.231 -8.597 6.181 1.00 90.69 99 LYS A N 1
ATOM 762 C CA . LYS A 1 99 ? -17.183 -9.619 5.131 1.00 90.69 99 LYS A CA 1
ATOM 763 C C . LYS A 1 99 ? -16.113 -10.683 5.388 1.00 90.69 99 LYS A C 1
ATOM 765 O O . LYS A 1 99 ? -15.956 -11.573 4.559 1.00 90.69 99 LYS A O 1
ATOM 770 N N . GLY A 1 100 ? -15.409 -10.617 6.520 1.00 89.56 100 GLY A N 1
ATOM 771 C CA . GLY A 1 100 ? -14.215 -11.420 6.767 1.00 89.56 100 GLY A CA 1
ATOM 772 C C . GLY A 1 100 ? -12.989 -10.848 6.055 1.00 89.56 100 GLY A C 1
ATOM 773 O O . GLY A 1 100 ? -13.044 -9.767 5.472 1.00 89.56 100 GLY A O 1
ATOM 774 N N . ALA A 1 101 ? -11.861 -11.555 6.130 1.00 89.62 101 ALA A N 1
ATOM 775 C CA . ALA A 1 101 ? -10.583 -11.066 5.614 1.00 89.62 101 ALA A CA 1
ATOM 776 C C . ALA A 1 101 ? -10.680 -10.592 4.151 1.00 89.62 101 ALA A C 1
ATOM 778 O O . ALA A 1 101 ? -11.273 -11.263 3.307 1.00 89.62 101 ALA A O 1
ATOM 779 N N . CYS A 1 102 ? -10.062 -9.444 3.856 1.00 91.69 102 CYS A N 1
ATOM 780 C CA . CYS A 1 102 ? -10.064 -8.825 2.530 1.00 91.69 102 CYS A CA 1
ATOM 781 C C . CYS A 1 102 ? -8.660 -8.897 1.914 1.00 91.69 102 CYS A C 1
ATOM 783 O O . CYS A 1 102 ? -7.938 -7.896 1.920 1.00 91.69 102 CYS A O 1
ATOM 785 N N . PRO A 1 103 ? -8.249 -10.088 1.427 1.00 92.38 103 PRO A N 1
ATOM 786 C CA . PRO A 1 103 ? -6.869 -10.367 1.035 1.00 92.38 103 PRO A CA 1
ATOM 787 C C . PRO A 1 103 ? -6.387 -9.476 -0.106 1.00 92.38 103 PRO A C 1
ATOM 789 O O . PRO A 1 103 ? -5.232 -9.076 -0.091 1.00 92.38 103 PRO A O 1
ATOM 792 N N . TRP A 1 104 ? -7.281 -9.069 -1.010 1.00 90.50 104 TRP A N 1
ATOM 793 C CA . TRP A 1 104 ? -6.963 -8.218 -2.159 1.00 90.50 104 TRP A CA 1
ATOM 794 C C . TRP A 1 104 ? -6.248 -6.905 -1.786 1.00 90.50 104 TRP A C 1
ATOM 796 O O . TRP A 1 104 ? -5.407 -6.434 -2.544 1.00 90.50 104 TRP A O 1
ATOM 806 N N . ILE A 1 105 ? -6.527 -6.323 -0.608 1.00 91.81 105 ILE A N 1
ATOM 807 C CA . ILE A 1 105 ? -5.818 -5.121 -0.124 1.00 91.81 105 ILE A CA 1
ATOM 808 C C . ILE A 1 105 ? -4.347 -5.448 0.141 1.00 91.81 105 ILE A C 1
ATOM 810 O O . ILE A 1 105 ? -3.451 -4.718 -0.277 1.00 91.81 105 ILE A O 1
ATOM 814 N N . LEU A 1 106 ? -4.105 -6.548 0.853 1.00 94.50 106 LEU A N 1
ATOM 815 C CA . LEU A 1 106 ? -2.765 -6.983 1.232 1.00 94.50 106 LEU A CA 1
ATOM 816 C C . LEU A 1 106 ? -1.995 -7.498 0.014 1.00 94.50 106 LEU A C 1
ATOM 818 O O . LEU A 1 106 ? -0.806 -7.227 -0.112 1.00 94.50 106 LEU A O 1
ATOM 822 N N . GLU A 1 107 ? -2.675 -8.198 -0.894 1.00 93.50 107 GLU A N 1
ATOM 823 C CA . GLU A 1 107 ? -2.116 -8.677 -2.157 1.00 93.50 107 GLU A CA 1
ATOM 824 C C . GLU A 1 107 ? -1.638 -7.511 -3.022 1.00 93.50 107 GLU A C 1
ATOM 826 O O . GLU A 1 107 ? -0.499 -7.536 -3.469 1.00 93.50 107 GLU A O 1
ATOM 831 N N . ALA A 1 108 ? -2.424 -6.442 -3.173 1.00 90.25 108 ALA A N 1
ATOM 832 C CA . ALA A 1 108 ? -2.010 -5.294 -3.981 1.00 90.25 108 ALA A CA 1
ATOM 833 C C . ALA A 1 108 ? -0.785 -4.552 -3.399 1.00 90.25 108 ALA A C 1
ATOM 835 O O . ALA A 1 108 ? 0.126 -4.144 -4.131 1.00 90.25 108 ALA A O 1
ATOM 836 N N . LEU A 1 109 ? -0.720 -4.403 -2.069 1.00 93.31 109 LEU A N 1
ATOM 837 C CA . LEU A 1 109 ? 0.465 -3.855 -1.397 1.00 93.31 109 LEU A CA 1
ATOM 838 C C . LEU A 1 109 ? 1.684 -4.769 -1.577 1.00 93.31 109 LEU A C 1
ATOM 840 O O . LEU A 1 109 ? 2.787 -4.291 -1.851 1.00 93.31 109 LEU A O 1
ATOM 844 N N . LEU A 1 110 ? 1.482 -6.082 -1.460 1.00 94.56 110 LEU A N 1
ATOM 845 C CA . LEU A 1 110 ? 2.530 -7.078 -1.635 1.00 94.56 110 LEU A CA 1
ATOM 846 C C . LEU A 1 110 ? 3.039 -7.132 -3.080 1.00 94.56 110 LEU A C 1
ATOM 848 O O . LEU A 1 110 ? 4.244 -7.224 -3.286 1.00 94.56 110 LEU A O 1
ATOM 852 N N . GLU A 1 111 ? 2.165 -7.043 -4.079 1.00 92.19 111 GLU A N 1
ATOM 853 C CA . GLU A 1 111 ? 2.554 -6.998 -5.491 1.00 92.19 111 GLU A CA 1
ATOM 854 C C . GLU A 1 111 ? 3.452 -5.796 -5.778 1.00 92.19 111 GLU A C 1
ATOM 856 O O . GLU A 1 111 ? 4.500 -5.944 -6.409 1.00 92.19 111 GLU A O 1
ATOM 861 N N . THR A 1 112 ? 3.103 -4.629 -5.233 1.00 91.62 112 THR A N 1
ATOM 862 C CA . THR A 1 112 ? 3.938 -3.422 -5.314 1.00 91.62 112 THR A CA 1
ATOM 863 C C . THR A 1 112 ? 5.334 -3.673 -4.733 1.00 91.62 112 THR A C 1
ATOM 865 O O . THR A 1 112 ? 6.349 -3.352 -5.358 1.00 91.62 112 THR A O 1
ATOM 868 N N . ASP A 1 113 ? 5.397 -4.274 -3.544 1.00 94.69 113 ASP A N 1
ATOM 869 C CA . ASP A 1 113 ? 6.655 -4.601 -2.870 1.00 94.69 113 ASP A CA 1
ATOM 870 C C . ASP A 1 113 ? 7.474 -5.646 -3.649 1.00 94.69 113 ASP A C 1
ATOM 872 O O . ASP A 1 113 ? 8.695 -5.516 -3.754 1.00 94.69 113 ASP A O 1
ATOM 876 N N . ILE A 1 114 ? 6.828 -6.649 -4.253 1.00 94.50 114 ILE A N 1
ATOM 877 C CA . ILE A 1 114 ? 7.481 -7.662 -5.096 1.00 94.50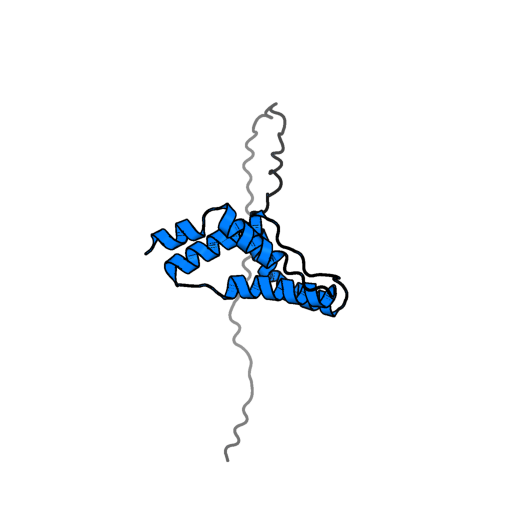 114 ILE A CA 1
ATOM 878 C C . ILE A 1 114 ? 8.084 -7.016 -6.343 1.00 94.50 114 ILE A C 1
ATOM 880 O O . ILE A 1 114 ? 9.235 -7.306 -6.685 1.00 94.50 114 ILE A O 1
ATOM 884 N N . VAL A 1 115 ? 7.334 -6.147 -7.025 1.00 91.81 115 VAL A N 1
ATOM 885 C CA . VAL A 1 115 ? 7.817 -5.431 -8.212 1.00 91.81 115 VAL A CA 1
ATOM 886 C C . VAL A 1 115 ? 9.036 -4.589 -7.843 1.00 91.81 115 VAL A C 1
ATOM 888 O O . VAL A 1 115 ? 10.103 -4.759 -8.434 1.00 91.81 115 VAL A O 1
ATOM 891 N N . ASN A 1 116 ? 8.930 -3.768 -6.797 1.00 92.75 116 ASN A N 1
ATOM 892 C CA . ASN A 1 116 ? 10.035 -2.936 -6.327 1.00 92.75 116 ASN A CA 1
ATOM 893 C C . ASN A 1 116 ? 11.241 -3.758 -5.846 1.00 92.75 116 ASN A C 1
ATOM 895 O O . ASN A 1 116 ? 12.385 -3.386 -6.112 1.00 92.75 116 ASN A O 1
ATOM 899 N N . SER A 1 117 ? 11.021 -4.896 -5.188 1.00 93.25 117 SER A N 1
ATOM 900 C CA . SER A 1 117 ? 12.098 -5.798 -4.765 1.00 93.25 117 SER A CA 1
ATOM 901 C C . SER A 1 117 ? 12.869 -6.371 -5.953 1.00 93.25 117 SER A C 1
ATOM 903 O O . SER A 1 117 ? 14.101 -6.434 -5.933 1.00 93.25 117 SER A O 1
ATOM 905 N N . ARG A 1 118 ? 12.157 -6.763 -7.018 1.00 92.00 118 ARG A N 1
ATOM 906 C CA . ARG A 1 118 ? 12.769 -7.277 -8.253 1.00 92.00 118 ARG A CA 1
ATOM 907 C C . ARG A 1 118 ? 13.596 -6.206 -8.957 1.00 92.00 118 ARG A C 1
ATOM 909 O O . ARG A 1 118 ? 14.715 -6.499 -9.373 1.00 92.00 118 ARG A O 1
ATOM 916 N N . LEU A 1 119 ? 13.081 -4.979 -9.042 1.00 90.31 119 LEU A N 1
ATOM 917 C CA . LEU A 1 119 ? 13.784 -3.845 -9.649 1.00 90.31 119 LEU A CA 1
ATOM 918 C C . LEU A 1 119 ? 15.067 -3.493 -8.891 1.00 90.31 119 LEU A C 1
ATOM 920 O O . LEU A 1 119 ? 16.133 -3.360 -9.490 1.00 90.31 119 LEU A O 1
ATOM 924 N N . ASN A 1 120 ? 14.980 -3.406 -7.563 1.00 92.06 120 ASN A N 1
ATOM 925 C CA . ASN A 1 120 ? 16.099 -2.997 -6.714 1.00 92.06 120 ASN A CA 1
ATOM 926 C C . ASN A 1 120 ? 17.050 -4.148 -6.350 1.00 92.06 120 ASN A C 1
ATOM 928 O O . ASN A 1 120 ? 18.051 -3.916 -5.673 1.00 92.06 120 ASN A O 1
ATOM 932 N N . LYS A 1 121 ? 16.750 -5.386 -6.773 1.00 92.88 121 LYS A N 1
ATOM 933 C CA . LYS A 1 121 ? 17.499 -6.609 -6.422 1.00 92.88 121 LYS A CA 1
ATOM 934 C C . LYS A 1 121 ? 17.710 -6.764 -4.911 1.00 92.88 121 LYS A C 1
ATOM 936 O O . LYS A 1 121 ? 18.749 -7.245 -4.464 1.00 92.88 121 LYS A O 1
ATOM 941 N N . SER A 1 122 ? 16.719 -6.350 -4.129 1.00 93.19 122 SER A N 1
ATOM 942 C CA . SER A 1 122 ? 16.752 -6.373 -2.669 1.00 93.19 122 SER A CA 1
ATOM 943 C C . SER A 1 122 ? 15.414 -6.890 -2.149 1.00 93.19 122 SER A C 1
ATOM 945 O O . SER A 1 122 ? 14.383 -6.427 -2.634 1.00 93.19 122 SER A O 1
ATOM 947 N N . PRO A 1 123 ? 15.392 -7.833 -1.192 1.00 89.88 123 PRO A N 1
ATOM 948 C CA . PRO A 1 123 ? 14.155 -8.299 -0.581 1.00 89.88 123 PRO A CA 1
ATOM 949 C C . PRO A 1 123 ? 13.673 -7.269 0.451 1.00 89.88 123 PRO A C 1
ATOM 951 O O . PRO A 1 123 ? 13.971 -7.388 1.640 1.00 89.88 123 PRO A O 1
ATOM 954 N N . ASP A 1 124 ? 12.951 -6.242 0.005 1.00 90.81 124 ASP A N 1
ATOM 955 C CA . ASP A 1 124 ? 12.360 -5.238 0.894 1.00 90.81 124 ASP A CA 1
ATOM 956 C C . ASP A 1 124 ? 10.859 -5.089 0.639 1.00 90.81 124 ASP A C 1
ATOM 958 O O . ASP A 1 124 ? 10.414 -4.916 -0.493 1.00 90.81 124 ASP A O 1
ATOM 962 N N . CYS A 1 125 ? 10.081 -5.115 1.722 1.00 93.31 125 CYS A N 1
ATOM 963 C CA . CYS A 1 125 ? 8.623 -4.991 1.684 1.00 93.31 125 CYS A CA 1
ATOM 964 C C . CYS A 1 125 ? 8.163 -3.767 2.493 1.00 93.31 125 CYS A C 1
ATOM 966 O O . CYS A 1 125 ? 7.595 -3.919 3.585 1.00 93.31 125 CYS A O 1
ATOM 968 N N . PRO A 1 126 ? 8.500 -2.541 2.052 1.00 93.69 126 PRO A N 1
ATOM 969 C CA . PRO A 1 126 ? 8.228 -1.332 2.815 1.00 93.69 126 PRO A CA 1
ATOM 970 C C . PRO A 1 126 ? 6.730 -1.058 2.973 1.00 93.69 126 PRO A C 1
ATOM 972 O O . PRO A 1 126 ? 6.326 -0.631 4.057 1.00 93.69 126 PRO A O 1
ATOM 975 N N . GLN A 1 127 ? 5.909 -1.323 1.951 1.00 94.06 127 GLN A N 1
ATOM 976 C CA . GLN A 1 127 ? 4.467 -1.067 2.004 1.00 94.06 127 GLN A CA 1
ATOM 977 C C . GLN A 1 127 ? 3.804 -2.006 3.007 1.00 94.06 127 GLN A C 1
ATOM 979 O O . GLN A 1 127 ? 3.116 -1.559 3.928 1.00 94.06 127 GLN A O 1
ATOM 984 N N . MET A 1 128 ? 4.099 -3.305 2.903 1.00 96.56 128 MET A N 1
ATOM 985 C CA . MET A 1 128 ? 3.555 -4.294 3.823 1.00 96.56 128 MET A CA 1
ATOM 986 C C . MET A 1 128 ? 4.021 -4.080 5.260 1.00 96.56 128 MET A C 1
ATOM 988 O O . MET A 1 128 ? 3.235 -4.207 6.203 1.00 96.56 128 MET A O 1
ATOM 992 N N . ARG A 1 129 ? 5.292 -3.714 5.453 1.00 96.38 129 ARG A N 1
ATOM 993 C CA . ARG A 1 129 ? 5.814 -3.370 6.779 1.00 96.38 129 ARG A CA 1
ATOM 994 C C . ARG A 1 129 ? 5.104 -2.146 7.352 1.00 96.38 129 ARG A C 1
ATOM 996 O O . ARG A 1 129 ? 4.760 -2.156 8.532 1.00 96.38 129 ARG A O 1
ATOM 1003 N N . SER A 1 130 ? 4.893 -1.109 6.540 1.00 96.56 130 SER A N 1
ATOM 1004 C CA . SER A 1 130 ? 4.195 0.111 6.955 1.00 96.56 130 SER A CA 1
ATOM 1005 C C . SER A 1 130 ? 2.756 -0.190 7.379 1.00 96.56 130 SER A C 1
ATOM 1007 O O . SER A 1 130 ? 2.351 0.193 8.477 1.00 96.56 130 SER A O 1
ATOM 1009 N N . PHE A 1 131 ? 2.033 -0.976 6.576 1.00 97.44 131 PHE A N 1
ATOM 1010 C CA . PHE A 1 131 ? 0.663 -1.406 6.857 1.00 97.44 131 PHE A CA 1
ATOM 1011 C C . PHE A 1 131 ? 0.544 -2.066 8.235 1.00 97.44 131 PHE A C 1
ATOM 1013 O O . PHE A 1 131 ? -0.191 -1.584 9.100 1.00 97.44 131 PHE A O 1
ATOM 1020 N N . TRP A 1 132 ? 1.328 -3.120 8.492 1.00 97.44 132 TRP A N 1
ATOM 1021 C CA . TRP A 1 132 ? 1.260 -3.852 9.762 1.00 97.44 132 TRP A CA 1
ATOM 1022 C C . TRP A 1 132 ? 1.781 -3.045 10.950 1.00 97.44 132 TRP A C 1
ATOM 1024 O O . TRP A 1 132 ? 1.245 -3.144 12.055 1.00 97.44 132 TRP A O 1
ATOM 1034 N N . LYS A 1 133 ? 2.789 -2.193 10.734 1.00 97.75 133 LYS A N 1
ATOM 1035 C CA . LYS A 1 133 ? 3.264 -1.268 11.767 1.00 97.75 133 LYS A CA 1
ATOM 1036 C C . LYS A 1 133 ? 2.151 -0.311 12.188 1.00 97.75 133 LYS A C 1
ATOM 1038 O O . LYS A 1 133 ? 1.918 -0.138 13.382 1.00 97.75 133 LYS A O 1
ATOM 1043 N N . LEU A 1 134 ? 1.456 0.294 11.226 1.00 97.44 134 LEU A N 1
ATOM 1044 C CA . LEU A 1 134 ? 0.326 1.182 11.494 1.00 97.44 134 LEU A CA 1
ATOM 1045 C C . LEU A 1 134 ? -0.868 0.428 12.078 1.00 97.44 134 LEU A C 1
ATOM 1047 O O . LEU A 1 134 ? -1.589 0.990 12.900 1.00 97.44 134 LEU A O 1
ATOM 1051 N N . TRP A 1 135 ? -1.059 -0.838 11.706 1.00 97.00 135 TRP A N 1
ATOM 1052 C CA . TRP A 1 135 ? -2.120 -1.688 12.243 1.00 97.00 135 TRP A CA 1
ATOM 1053 C C . TRP A 1 135 ? -1.958 -1.875 13.749 1.00 97.00 135 TRP A C 1
ATOM 1055 O O . TRP A 1 135 ? -2.886 -1.606 14.512 1.00 97.00 1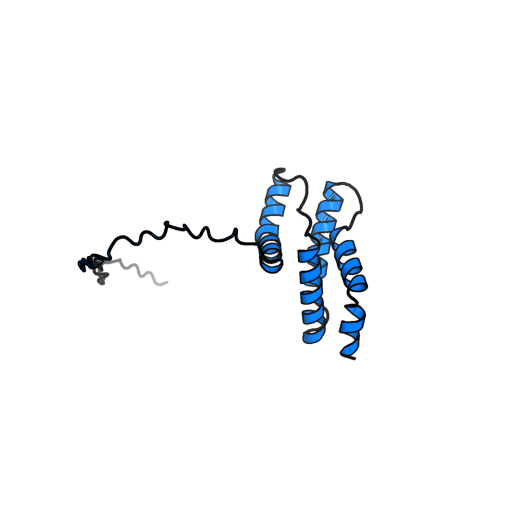35 TRP A O 1
ATOM 1065 N N . GLY A 1 136 ? -0.749 -2.253 14.174 1.00 96.69 136 GLY A N 1
ATOM 1066 C CA . GLY A 1 136 ? -0.403 -2.376 15.587 1.00 96.69 136 GLY A CA 1
ATOM 1067 C C . GLY A 1 136 ? -0.414 -1.031 16.314 1.00 96.69 136 GLY A C 1
ATOM 1068 O O . GLY A 1 136 ? -1.040 -0.912 17.360 1.00 96.69 136 GLY A O 1
ATOM 1069 N N . LYS A 1 137 ? 0.214 0.007 15.740 1.00 97.44 137 LYS A N 1
ATOM 1070 C CA . LYS A 1 137 ? 0.319 1.348 16.354 1.00 97.44 137 LYS A CA 1
ATOM 1071 C C . LYS A 1 137 ? -1.044 1.979 16.668 1.00 97.44 137 LYS A C 1
ATOM 1073 O O . LYS A 1 137 ? -1.133 2.763 17.605 1.00 97.44 137 LYS A O 1
ATOM 1078 N N . ASN A 1 138 ? -2.078 1.669 15.885 1.00 96.06 138 ASN A N 1
ATOM 1079 C CA . ASN A 1 138 ? -3.422 2.236 16.043 1.00 96.06 138 ASN A CA 1
ATOM 1080 C C . ASN A 1 138 ? -4.414 1.276 16.729 1.00 96.06 138 ASN A C 1
ATOM 1082 O O . ASN A 1 138 ? -5.627 1.496 16.658 1.00 96.06 138 ASN A O 1
ATOM 1086 N N . ASP A 1 139 ? -3.915 0.213 17.372 1.00 95.50 139 ASP A N 1
ATOM 1087 C CA . ASP A 1 139 ? -4.716 -0.797 18.072 1.00 95.50 139 ASP A CA 1
ATOM 1088 C C . ASP A 1 139 ? -5.821 -1.412 17.196 1.00 95.50 139 ASP A C 1
ATOM 1090 O O . ASP A 1 139 ? -6.897 -1.776 17.677 1.00 95.50 139 ASP A O 1
ATOM 1094 N N . LEU A 1 140 ? -5.592 -1.529 15.885 1.00 95.38 140 LEU A N 1
ATOM 1095 C CA . LEU A 1 140 ? -6.627 -2.010 14.968 1.00 95.38 140 LEU A CA 1
ATOM 1096 C C . LEU A 1 140 ? -6.903 -3.500 15.157 1.00 95.38 140 LEU A C 1
ATOM 1098 O O . LEU A 1 140 ? -8.046 -3.915 14.993 1.00 95.38 140 LEU A O 1
ATOM 1102 N N . GLN A 1 141 ? -5.907 -4.273 15.606 1.00 94.12 141 GLN A N 1
ATOM 1103 C CA . GLN A 1 141 ? -6.121 -5.657 16.033 1.00 94.12 141 GLN A CA 1
ATOM 1104 C C . GLN A 1 141 ? -7.125 -5.725 17.185 1.00 94.12 141 GLN A C 1
ATOM 1106 O O . GLN A 1 141 ? -8.123 -6.426 17.102 1.00 94.12 141 GLN A O 1
ATOM 1111 N N . ARG A 1 142 ? -6.922 -4.913 18.226 1.00 94.12 142 ARG A N 1
ATOM 1112 C CA . ARG A 1 142 ? -7.839 -4.850 19.366 1.00 94.12 142 ARG A CA 1
ATOM 1113 C C . ARG A 1 142 ? -9.247 -4.435 18.935 1.00 94.12 142 ARG A C 1
ATOM 1115 O O . ARG A 1 142 ? -10.223 -4.970 19.444 1.00 94.12 142 ARG A O 1
ATOM 1122 N N . ARG A 1 143 ? -9.360 -3.488 17.995 1.00 92.25 143 ARG A N 1
ATOM 1123 C CA . ARG A 1 143 ? -10.657 -3.078 17.427 1.00 92.25 143 ARG A CA 1
ATOM 1124 C C . ARG A 1 143 ? -11.326 -4.192 16.632 1.00 92.25 143 ARG A C 1
ATOM 1126 O O . ARG A 1 143 ? -12.547 -4.289 16.658 1.00 92.25 143 ARG A O 1
ATOM 1133 N N . HIS A 1 144 ? -10.532 -4.997 15.937 1.00 92.06 144 HIS A N 1
ATOM 1134 C CA . HIS A 1 144 ? -11.009 -6.160 15.212 1.00 92.06 144 HIS A CA 1
ATOM 1135 C C . HIS A 1 144 ? -11.553 -7.232 16.164 1.00 92.06 144 HIS A C 1
ATOM 1137 O O . HIS A 1 144 ? -12.635 -7.767 15.941 1.00 92.06 144 HIS A O 1
ATOM 1143 N N . ASP A 1 145 ? -10.850 -7.478 17.269 1.00 91.19 145 ASP A N 1
ATOM 1144 C CA . ASP A 1 145 ? -11.199 -8.524 18.233 1.00 91.19 145 ASP A CA 1
ATOM 1145 C C . ASP A 1 145 ? -12.483 -8.220 19.032 1.00 91.19 145 ASP A C 1
ATOM 1147 O O . ASP A 1 145 ? -13.105 -9.140 19.550 1.00 91.19 145 ASP A O 1
ATOM 1151 N N . TYR A 1 146 ? -12.943 -6.960 19.091 1.00 87.75 146 TYR A N 1
ATOM 1152 C CA . TYR A 1 146 ? -14.220 -6.593 19.732 1.00 87.75 146 TYR A CA 1
ATOM 1153 C C . TYR A 1 146 ? -15.473 -7.144 19.039 1.00 87.75 146 TYR A C 1
ATO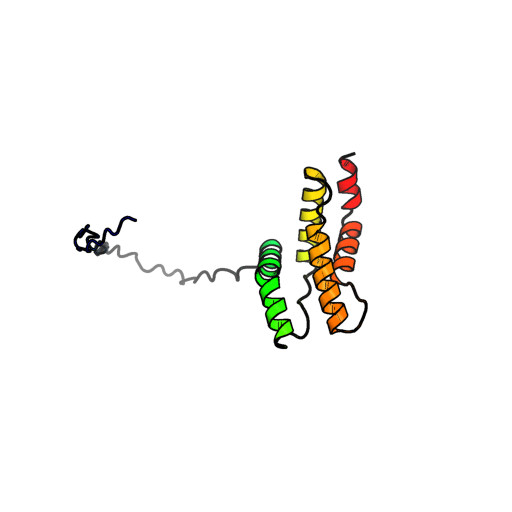M 1155 O O . TYR A 1 146 ? -16.571 -6.997 19.574 1.00 87.75 146 TYR A O 1
ATOM 1163 N N . GLN A 1 147 ? -15.341 -7.721 17.846 1.00 68.06 147 GLN A N 1
ATOM 1164 C CA . GLN A 1 147 ? -16.450 -8.397 17.176 1.00 68.06 147 GLN A CA 1
ATOM 1165 C C . GLN A 1 147 ? -16.646 -9.859 17.589 1.00 68.06 147 GLN A C 1
ATOM 1167 O O . GLN A 1 147 ? -17.612 -10.471 17.130 1.00 68.06 147 GLN A O 1
ATOM 1172 N N . ILE A 1 148 ? -15.745 -10.409 18.407 1.00 54.44 148 ILE A N 1
ATOM 1173 C CA . ILE A 1 148 ? -15.835 -11.777 18.931 1.00 54.44 148 ILE A CA 1
ATOM 1174 C C . ILE A 1 148 ? -16.658 -11.788 20.220 1.00 54.44 148 ILE A C 1
ATOM 1176 O O . ILE A 1 148 ? -16.407 -10.923 21.091 1.00 54.44 148 ILE A O 1
#

Sequence (148 aa):
MMKCSAAIPVMLLLCLTAIKPADCQQTESSQIRPSQAGVIELQAPPKEETPQENLLDYFNTFAQQLDRLADGQLSNVPKLDENSVLYLNAVYLFCSLRKGACPWILEALLETDIVNSRLNKSPDCPQMRSFWKLWGKNDLQRRHDYQI